Protein AF-A0AAV7JUZ9-F1 (afdb_monomer)

Mean predicted aligned error: 3.96 Å

Radius of gyration: 12.66 Å; Cα contacts (8 Å, |Δi|>4): 46; chains: 1; bounding box: 30×21×38 Å

Organism: NCBI:txid111878

Foldseek 3Di:
DVVLLVVCCVVQVVQAPCNVLLVVCVVPPVVDDDDPQCSVCVVVCRNPADPQSPPDDPVDPHDVSVVVSNVSVNVVDPDPPDD

Solvent-accessible surface area (backbone atoms only — not comparable to full-atom values): 5266 Å² total; per-residue (Å²): 93,69,68,57,53,57,54,43,52,71,70,35,53,91,64,21,92,57,40,69,59,52,52,48,44,46,69,74,66,64,73,56,80,76,54,69,65,48,64,64,46,49,60,59,48,43,72,69,58,46,102,79,48,78,78,65,60,89,89,48,94,68,46,68,74,56,53,57,45,50,56,59,46,59,75,70,46,82,76,81,77,76,129

InterPro domains:
  IPR005176 Potentiating neddylation domain [PF03556] (1-72)
  IPR005176 Potentiating neddylation domain [PS51229] (1-74)
  IPR014764 Defective-in-cullin neddylation protein [PTHR12281] (1-76)
  IPR042460 DCN1-like, PONY binding domain [G3DSA:1.10.238.200] (1-82)

Sequence (83 aa):
MEMAIAYWQIILRPRFKFYDLWVEYIQNHHKKPIPRDTWNLLLDFSIQIDDNMSNYDEEGAWPVLIDEFVEFALEKLPKKTLP

pLDDT: mean 91.11, std 9.93, range [46.56, 97.25]

Structure (mmCIF, N/CA/C/O backbone):
data_AF-A0AAV7JUZ9-F1
#
_entry.id   AF-A0AAV7JUZ9-F1
#
loop_
_atom_site.group_PDB
_atom_site.id
_atom_site.type_symbol
_atom_site.label_atom_id
_atom_site.label_alt_id
_atom_site.label_comp_id
_atom_site.label_asym_id
_atom_site.label_entity_id
_atom_site.label_seq_id
_atom_site.pdbx_PDB_ins_code
_atom_site.Cartn_x
_atom_site.Cartn_y
_atom_site.Cartn_z
_atom_site.occupancy
_atom_site.B_iso_or_equiv
_atom_site.auth_seq_id
_atom_site.auth_comp_id
_atom_site.auth_asym_id
_atom_site.auth_atom_id
_atom_site.pdbx_PDB_model_num
ATOM 1 N N . MET A 1 1 ? 4.005 2.506 -14.178 1.00 82.81 1 MET A N 1
ATOM 2 C CA . MET A 1 1 ? 2.900 2.765 -13.232 1.00 82.81 1 MET A CA 1
ATOM 3 C C . MET A 1 1 ? 1.604 2.154 -13.744 1.00 82.81 1 MET A C 1
ATOM 5 O O . MET A 1 1 ? 1.104 1.248 -13.100 1.00 82.81 1 MET A O 1
ATOM 9 N N . GLU A 1 2 ? 1.130 2.533 -14.933 1.00 86.69 2 GLU A N 1
ATOM 10 C CA . GLU A 1 2 ? -0.095 1.976 -15.543 1.00 86.69 2 GLU A CA 1
ATOM 11 C C . GLU A 1 2 ? -0.095 0.444 -15.649 1.00 86.69 2 GLU A C 1
ATOM 13 O O . GLU A 1 2 ? -1.042 -0.200 -15.212 1.00 86.69 2 GLU A O 1
ATOM 18 N N . MET A 1 3 ? 1.007 -0.154 -16.120 1.00 91.56 3 MET A N 1
ATOM 19 C CA . MET A 1 3 ? 1.140 -1.617 -16.169 1.00 91.56 3 MET A CA 1
ATOM 20 C C . MET A 1 3 ? 1.013 -2.272 -14.788 1.00 91.56 3 MET A C 1
ATOM 22 O O . MET A 1 3 ? 0.353 -3.296 -14.656 1.00 91.56 3 MET A O 1
ATOM 26 N N . ALA A 1 4 ? 1.616 -1.677 -13.753 1.00 91.50 4 ALA A N 1
ATOM 27 C CA . ALA A 1 4 ? 1.534 -2.203 -12.392 1.00 91.50 4 ALA A CA 1
ATOM 28 C C . ALA A 1 4 ? 0.083 -2.180 -11.881 1.00 91.50 4 ALA A C 1
ATOM 30 O O . ALA A 1 4 ? -0.404 -3.184 -11.369 1.00 91.50 4 ALA A O 1
ATOM 31 N N . ILE A 1 5 ? -0.630 -1.074 -12.117 1.00 92.94 5 ILE A N 1
ATOM 32 C CA . ILE A 1 5 ? -2.049 -0.927 -11.765 1.00 92.94 5 ILE A CA 1
ATOM 33 C C . ILE A 1 5 ? -2.906 -1.967 -12.495 1.00 92.94 5 ILE A C 1
ATOM 35 O O . ILE A 1 5 ? -3.730 -2.612 -11.850 1.00 92.94 5 ILE A O 1
ATOM 39 N N . ALA A 1 6 ? -2.683 -2.183 -13.795 1.00 94.31 6 ALA A N 1
ATOM 40 C CA . ALA A 1 6 ? -3.422 -3.171 -14.583 1.00 94.31 6 ALA A CA 1
ATOM 41 C C . ALA A 1 6 ? -3.233 -4.605 -14.056 1.00 94.31 6 ALA A C 1
ATOM 43 O O . ALA A 1 6 ? -4.203 -5.346 -13.901 1.00 94.31 6 ALA A O 1
ATOM 44 N N . TYR A 1 7 ? -2.004 -4.997 -13.716 1.00 94.62 7 TYR A N 1
ATOM 45 C CA . TYR A 1 7 ? -1.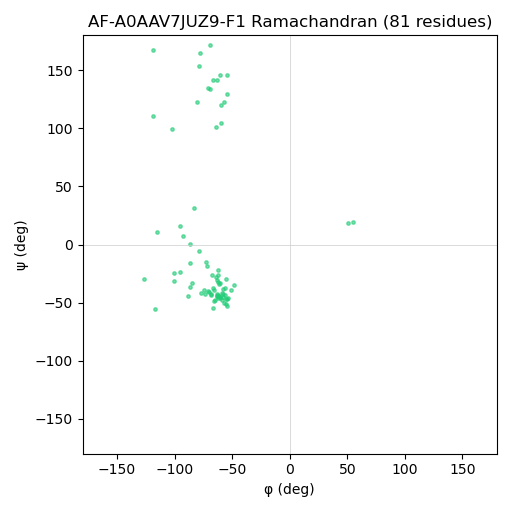743 -6.317 -13.136 1.00 94.62 7 TYR A CA 1
ATOM 46 C C . TYR A 1 7 ? -2.323 -6.458 -11.722 1.00 94.62 7 TYR A C 1
ATOM 48 O O . TYR A 1 7 ? -2.955 -7.470 -11.413 1.00 94.62 7 TYR A O 1
ATOM 56 N N . TRP A 1 8 ? -2.181 -5.441 -10.869 1.00 95.62 8 TRP A N 1
ATOM 57 C CA . TRP A 1 8 ? -2.816 -5.447 -9.550 1.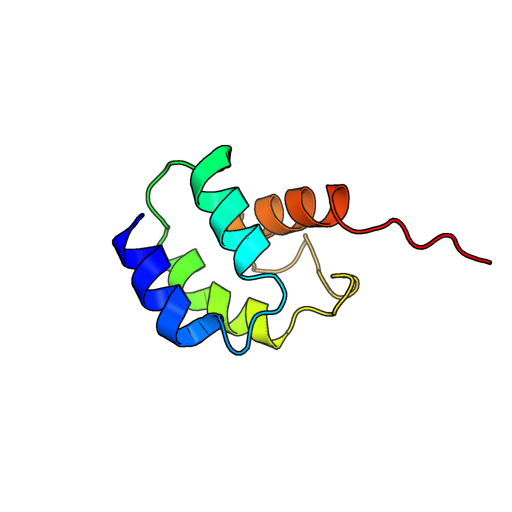00 95.62 8 TRP A CA 1
ATOM 58 C C . TRP A 1 8 ? -4.341 -5.459 -9.637 1.00 95.62 8 TRP A C 1
ATOM 60 O O . TRP A 1 8 ? -4.981 -6.070 -8.788 1.00 95.62 8 TRP A O 1
ATOM 70 N N . GLN A 1 9 ? -4.941 -4.868 -10.671 1.00 94.75 9 GLN A N 1
ATOM 71 C CA . GLN A 1 9 ? -6.385 -4.950 -10.890 1.00 94.75 9 GLN A CA 1
ATOM 72 C C . GLN A 1 9 ? -6.854 -6.399 -11.021 1.00 94.75 9 GLN A C 1
ATOM 74 O O . GLN A 1 9 ? -7.914 -6.756 -10.518 1.00 94.75 9 GLN A O 1
ATOM 79 N N . ILE A 1 10 ? -6.065 -7.240 -11.684 1.00 94.31 10 ILE A N 1
ATOM 80 C CA . ILE A 1 10 ? -6.397 -8.651 -11.883 1.00 94.31 10 ILE A CA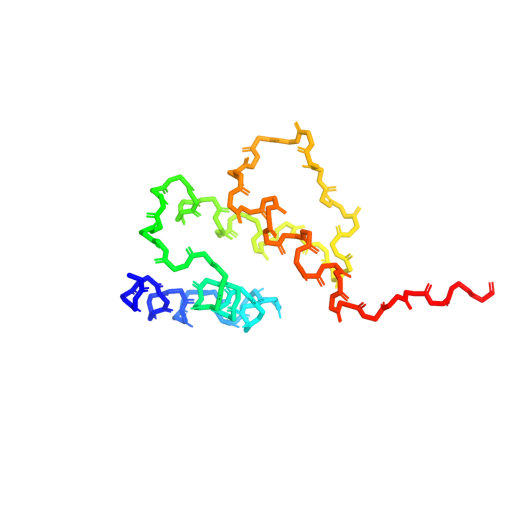 1
ATOM 81 C C . ILE A 1 10 ? -6.210 -9.434 -10.577 1.00 94.31 10 ILE A C 1
ATOM 83 O O . ILE A 1 10 ? -7.038 -10.274 -10.230 1.00 94.31 10 ILE A O 1
ATOM 87 N N . ILE A 1 11 ? -5.124 -9.168 -9.848 1.00 93.19 11 ILE A N 1
ATOM 88 C CA . ILE A 1 11 ? -4.692 -10.003 -8.715 1.00 93.19 11 ILE A CA 1
ATOM 89 C C . ILE A 1 11 ? -5.328 -9.564 -7.387 1.00 93.19 11 ILE A C 1
ATOM 91 O O . ILE A 1 11 ? -5.765 -10.414 -6.603 1.00 93.19 11 ILE A O 1
ATOM 95 N N . LEU A 1 12 ? -5.355 -8.253 -7.135 1.00 94.75 12 LEU A N 1
ATOM 96 C CA . LEU A 1 12 ? -5.675 -7.645 -5.842 1.00 94.75 12 LEU A CA 1
ATOM 97 C C . LEU A 1 12 ? -7.103 -7.125 -5.758 1.00 94.75 12 LEU A C 1
ATOM 99 O O . LEU A 1 12 ? -7.680 -7.198 -4.683 1.00 94.75 12 LEU A O 1
ATOM 103 N N . ARG A 1 13 ? -7.720 -6.663 -6.852 1.00 91.88 13 ARG A N 1
ATOM 104 C CA . ARG A 1 13 ? -9.085 -6.108 -6.797 1.00 91.88 13 ARG A CA 1
ATOM 105 C C . ARG A 1 13 ? -10.127 -7.001 -6.097 1.00 91.88 13 ARG A C 1
ATOM 107 O O . ARG A 1 13 ? -10.934 -6.449 -5.359 1.00 91.88 13 ARG A O 1
ATOM 114 N N . PRO A 1 14 ? -10.138 -8.342 -6.252 1.00 91.25 14 PRO A N 1
ATOM 115 C CA . PRO A 1 14 ? -11.111 -9.175 -5.542 1.00 91.25 14 PRO A CA 1
ATOM 116 C C . PRO A 1 14 ? -10.761 -9.453 -4.068 1.00 91.25 14 PRO A C 1
ATOM 118 O O . PRO A 1 14 ? -11.544 -10.107 -3.387 1.00 91.25 14 PRO A O 1
ATOM 121 N N . ARG A 1 15 ? -9.587 -9.032 -3.580 1.00 88.88 15 ARG A N 1
ATOM 122 C CA . ARG A 1 15 ? -9.034 -9.430 -2.267 1.00 88.88 15 ARG A CA 1
ATOM 123 C C . ARG A 1 15 ? -8.646 -8.254 -1.382 1.00 88.88 15 ARG A C 1
ATOM 125 O O . ARG A 1 15 ? -8.683 -8.358 -0.165 1.00 88.88 15 ARG A O 1
ATOM 132 N N . PHE A 1 16 ? -8.262 -7.146 -1.997 1.00 94.56 16 PHE A N 1
ATOM 133 C CA . PHE A 1 16 ? -7.723 -5.984 -1.328 1.00 94.56 16 PHE A CA 1
ATOM 134 C C . PHE A 1 16 ? -8.798 -4.907 -1.233 1.00 94.56 16 PHE A C 1
ATOM 136 O O . PHE A 1 16 ? -9.047 -4.166 -2.182 1.00 94.56 16 PHE A O 1
ATOM 143 N N . LYS A 1 17 ? -9.437 -4.811 -0.069 1.00 92.62 17 LYS A N 1
ATOM 144 C CA . LYS A 1 17 ? -10.511 -3.841 0.209 1.00 92.62 17 LYS A CA 1
ATOM 145 C C . LYS A 1 17 ? -10.119 -2.382 -0.037 1.00 92.62 17 LYS A C 1
ATOM 147 O O . LYS A 1 17 ? -10.964 -1.581 -0.418 1.00 92.62 17 LYS A O 1
ATOM 152 N N . PHE A 1 18 ? -8.840 -2.049 0.131 1.00 96.25 18 PHE A N 1
ATOM 153 C CA . PHE A 1 18 ? -8.317 -0.704 -0.100 1.00 96.25 18 PHE A CA 1
ATOM 154 C C . PHE A 1 18 ? -7.711 -0.528 -1.497 1.00 96.25 18 PHE A C 1
ATOM 156 O O . PHE A 1 18 ? -6.990 0.438 -1.725 1.00 96.25 18 PHE A O 1
ATOM 163 N N . TYR A 1 19 ? -7.991 -1.434 -2.441 1.00 96.50 19 TYR A N 1
ATOM 164 C CA . TYR A 1 19 ? -7.435 -1.378 -3.794 1.00 96.50 19 TYR A CA 1
ATOM 165 C C . TYR A 1 19 ? -7.700 -0.037 -4.486 1.00 96.50 19 TYR A C 1
ATOM 167 O O . TYR A 1 19 ? -6.774 0.551 -5.038 1.00 96.50 19 TYR A O 1
ATOM 175 N N . ASP A 1 20 ? -8.932 0.475 -4.430 1.00 95.50 20 ASP A N 1
ATOM 176 C CA . ASP A 1 20 ? -9.264 1.738 -5.098 1.00 95.50 20 ASP A CA 1
ATOM 177 C C . ASP A 1 20 ? -8.533 2.932 -4.449 1.00 95.50 20 ASP A C 1
ATOM 179 O O . ASP A 1 20 ? -8.024 3.796 -5.162 1.00 95.50 20 ASP A O 1
ATOM 183 N N . LEU A 1 21 ? -8.377 2.937 -3.115 1.00 96.06 21 LEU A N 1
ATOM 184 C CA . LEU A 1 21 ? -7.567 3.934 -2.396 1.00 96.06 21 LEU A CA 1
ATOM 185 C C . LEU A 1 21 ? -6.077 3.817 -2.735 1.00 96.06 21 LEU A C 1
ATOM 187 O O . LEU A 1 21 ? -5.403 4.829 -2.898 1.00 96.06 21 LEU A O 1
ATOM 191 N N . TRP A 1 22 ? -5.560 2.595 -2.874 1.00 96.44 22 TRP A N 1
ATOM 192 C CA . TRP A 1 22 ? -4.180 2.350 -3.292 1.00 96.44 22 TRP A CA 1
ATOM 193 C C . TRP A 1 22 ? -3.922 2.891 -4.697 1.00 96.44 22 TRP A C 1
ATOM 195 O O . TRP A 1 22 ? -2.930 3.578 -4.932 1.00 96.44 22 TRP A O 1
ATOM 205 N N . VAL A 1 23 ? -4.830 2.627 -5.640 1.00 95.50 23 VAL A N 1
ATOM 206 C CA . VAL A 1 23 ? -4.729 3.168 -7.000 1.00 95.50 23 VAL A CA 1
ATOM 207 C C . VAL A 1 23 ? -4.784 4.694 -6.978 1.00 95.50 23 VAL A C 1
ATOM 209 O O . VAL A 1 23 ? -3.959 5.327 -7.640 1.00 95.50 23 VAL A O 1
ATOM 212 N N . GLU A 1 24 ? -5.686 5.281 -6.186 1.00 95.38 24 GLU A N 1
ATOM 213 C CA . GLU A 1 24 ? -5.765 6.732 -5.999 1.00 95.38 24 GLU A CA 1
ATOM 214 C C . GLU A 1 24 ? -4.434 7.303 -5.488 1.00 95.38 24 GLU A C 1
ATOM 216 O O . GLU A 1 24 ? -3.894 8.237 -6.084 1.00 95.38 24 GLU A O 1
ATOM 221 N N . TYR A 1 25 ? -3.872 6.713 -4.432 1.00 95.44 25 TYR A N 1
ATOM 222 C CA . TYR A 1 25 ? -2.601 7.121 -3.839 1.00 95.44 25 TYR A CA 1
ATOM 223 C C . TYR A 1 25 ? -1.448 7.060 -4.853 1.00 95.44 25 TYR A C 1
ATOM 225 O O . TYR A 1 25 ? -0.710 8.033 -5.042 1.00 95.44 25 TYR A O 1
ATOM 233 N N . ILE A 1 26 ? -1.325 5.953 -5.588 1.00 94.69 26 ILE A N 1
ATOM 234 C CA . ILE A 1 26 ? -0.262 5.782 -6.584 1.00 94.69 26 ILE A CA 1
ATOM 235 C C . ILE A 1 26 ? -0.378 6.811 -7.717 1.00 94.69 26 ILE A C 1
ATOM 237 O O . ILE A 1 26 ? 0.634 7.384 -8.136 1.00 94.69 26 ILE A O 1
ATOM 241 N N . GLN A 1 27 ? -1.592 7.066 -8.209 1.00 93.00 27 GLN A N 1
ATOM 242 C CA . GLN A 1 27 ? -1.833 7.988 -9.323 1.00 93.00 27 GLN A CA 1
ATOM 243 C C . GLN A 1 27 ? -1.706 9.461 -8.917 1.00 93.00 27 GLN A C 1
ATOM 245 O O . GLN A 1 27 ? -1.164 10.268 -9.680 1.00 93.00 27 GLN A O 1
ATOM 250 N N . ASN A 1 28 ? -2.180 9.824 -7.725 1.00 91.56 28 ASN A N 1
ATOM 251 C CA . ASN A 1 28 ? -2.312 11.220 -7.317 1.00 91.56 28 ASN A CA 1
ATOM 252 C C . ASN A 1 28 ? -1.181 11.706 -6.410 1.00 91.56 28 ASN A C 1
ATOM 254 O O . ASN A 1 28 ? -0.928 12.915 -6.395 1.00 91.56 28 ASN A O 1
ATOM 258 N N . HIS A 1 29 ? -0.495 10.820 -5.682 1.00 87.56 29 HIS A N 1
ATOM 259 C CA . HIS A 1 29 ? 0.512 11.198 -4.682 1.00 87.56 29 HIS A CA 1
ATOM 260 C C . HIS A 1 29 ? 1.911 10.688 -5.032 1.00 87.56 29 HIS A C 1
ATOM 262 O O . HIS A 1 29 ? 2.810 11.509 -5.206 1.00 87.56 29 HIS A O 1
ATOM 268 N N . HIS A 1 30 ? 2.098 9.380 -5.245 1.00 86.75 30 HIS A N 1
ATOM 269 C CA . HIS A 1 30 ? 3.438 8.821 -5.502 1.00 86.75 30 HIS A CA 1
ATOM 270 C C . HIS A 1 30 ? 4.042 9.282 -6.837 1.00 86.75 30 HIS A C 1
ATOM 272 O O . HIS A 1 30 ? 5.159 9.799 -6.875 1.00 86.75 30 HIS A O 1
ATOM 278 N N . LYS A 1 31 ? 3.321 9.086 -7.956 1.00 84.19 31 LYS A N 1
ATOM 279 C CA . LYS A 1 31 ? 3.709 9.490 -9.334 1.00 84.19 31 LYS A CA 1
ATOM 280 C C . LYS 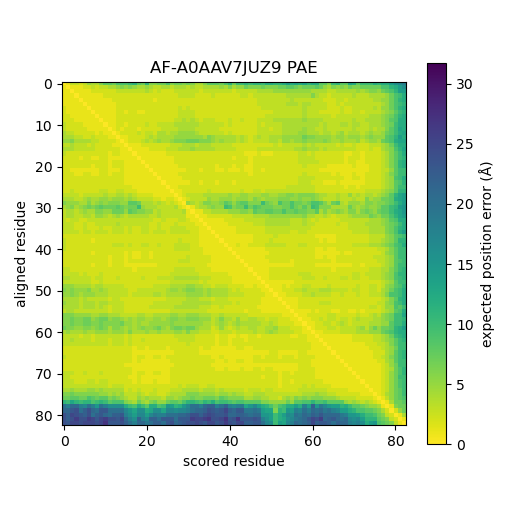A 1 31 ? 5.119 9.069 -9.793 1.00 84.19 31 LYS A C 1
ATOM 282 O O . LYS A 1 31 ? 5.647 9.609 -10.766 1.00 84.19 31 LYS A O 1
ATOM 287 N N . LYS A 1 32 ? 5.733 8.088 -9.132 1.00 88.56 32 LYS A N 1
ATOM 288 C CA . LYS A 1 32 ? 7.077 7.560 -9.416 1.00 88.56 32 LYS A CA 1
ATOM 289 C C . LYS A 1 32 ? 7.004 6.067 -9.780 1.00 88.56 32 LYS A C 1
ATOM 291 O O . LYS A 1 32 ? 5.958 5.432 -9.613 1.00 88.56 32 LYS A O 1
ATOM 296 N N . PRO A 1 33 ? 8.087 5.470 -10.313 1.00 90.38 33 PRO A N 1
ATOM 297 C CA . PRO A 1 33 ? 8.159 4.024 -10.509 1.00 90.38 33 PRO A CA 1
ATOM 298 C C . PRO A 1 33 ? 7.876 3.253 -9.212 1.00 90.38 33 PRO A C 1
ATOM 300 O O . PRO A 1 33 ? 8.228 3.703 -8.124 1.00 90.38 33 PRO A O 1
ATOM 303 N N . ILE A 1 34 ? 7.246 2.084 -9.341 1.00 93.69 34 ILE A N 1
ATOM 304 C CA . ILE A 1 34 ? 6.985 1.192 -8.209 1.00 93.69 34 ILE A CA 1
ATOM 305 C C . ILE A 1 34 ? 8.264 0.396 -7.913 1.00 93.69 34 ILE A C 1
ATOM 307 O O . ILE A 1 34 ? 8.748 -0.296 -8.817 1.00 93.69 34 ILE A O 1
ATOM 311 N N . PRO A 1 35 ? 8.820 0.468 -6.691 1.00 94.00 35 PRO A N 1
ATOM 312 C CA . PRO A 1 35 ? 9.932 -0.384 -6.290 1.00 94.00 35 PRO A CA 1
ATOM 313 C C . PRO A 1 35 ? 9.551 -1.869 -6.341 1.00 94.00 35 PRO A C 1
ATOM 315 O O . PRO A 1 35 ? 8.421 -2.246 -6.029 1.00 94.00 35 PRO A O 1
ATOM 318 N N . ARG A 1 36 ? 10.510 -2.736 -6.695 1.00 93.69 36 ARG A N 1
ATOM 319 C CA . ARG A 1 36 ? 10.299 -4.198 -6.722 1.00 93.69 36 ARG A CA 1
ATOM 320 C C . ARG A 1 36 ? 9.830 -4.734 -5.367 1.00 93.69 36 ARG A C 1
ATOM 322 O O . ARG A 1 36 ? 9.002 -5.632 -5.326 1.00 93.69 36 ARG A O 1
ATOM 329 N N . ASP A 1 37 ? 10.366 -4.180 -4.289 1.00 96.00 37 ASP A N 1
ATOM 330 C CA . ASP A 1 37 ? 10.041 -4.600 -2.931 1.00 96.00 37 ASP A CA 1
ATOM 331 C C . ASP A 1 37 ? 8.568 -4.327 -2.582 1.00 96.00 37 ASP A C 1
ATOM 333 O O . ASP A 1 37 ? 7.839 -5.247 -2.224 1.00 96.00 37 ASP A O 1
ATOM 337 N N . THR A 1 38 ? 8.070 -3.115 -2.868 1.00 96.25 38 THR A N 1
ATOM 338 C CA . THR A 1 38 ? 6.637 -2.783 -2.765 1.00 96.25 38 THR A CA 1
ATOM 339 C C . THR A 1 38 ? 5.774 -3.707 -3.610 1.00 96.25 38 THR A C 1
ATOM 341 O O . THR A 1 38 ? 4.735 -4.169 -3.153 1.00 96.25 38 THR A O 1
ATOM 344 N N . TRP A 1 39 ? 6.194 -4.004 -4.842 1.00 95.44 39 TRP A N 1
ATOM 345 C CA . TRP A 1 39 ? 5.458 -4.934 -5.693 1.00 95.44 39 TRP A CA 1
ATOM 346 C C . TRP A 1 39 ? 5.301 -6.316 -5.049 1.00 95.44 39 TRP A C 1
ATOM 348 O O . TRP A 1 39 ? 4.206 -6.878 -5.082 1.00 95.44 39 TRP A O 1
ATOM 358 N N . ASN A 1 40 ? 6.381 -6.848 -4.476 1.00 94.62 40 ASN A N 1
ATOM 359 C CA . ASN A 1 40 ? 6.390 -8.169 -3.857 1.00 94.62 40 ASN A CA 1
ATOM 360 C C . ASN A 1 40 ? 5.541 -8.205 -2.581 1.00 94.62 40 ASN A C 1
ATOM 362 O O . ASN A 1 40 ? 4.765 -9.138 -2.407 1.00 94.62 40 ASN A O 1
ATOM 366 N N . LEU A 1 41 ? 5.659 -7.183 -1.731 1.00 96.62 41 LEU A N 1
ATOM 367 C CA . LEU A 1 41 ? 5.050 -7.163 -0.400 1.00 96.62 41 LEU A CA 1
ATOM 368 C C . LEU A 1 41 ? 3.603 -6.655 -0.375 1.00 96.62 41 LEU A C 1
ATOM 370 O O . LEU A 1 41 ? 2.883 -6.917 0.585 1.00 96.62 41 LEU A O 1
ATOM 374 N N . LEU A 1 42 ? 3.120 -5.985 -1.429 1.00 96.62 42 LEU A N 1
ATOM 375 C CA . LEU A 1 42 ? 1.743 -5.476 -1.458 1.00 96.62 42 LEU A CA 1
ATOM 376 C C . LEU A 1 42 ? 0.693 -6.596 -1.369 1.00 96.62 42 LEU A C 1
ATOM 378 O O . LEU A 1 42 ? -0.382 -6.387 -0.808 1.00 96.62 42 LEU A O 1
ATOM 382 N N . LEU A 1 43 ? 0.984 -7.784 -1.912 1.00 95.31 43 LEU A N 1
ATOM 383 C CA . LEU A 1 43 ? 0.077 -8.925 -1.790 1.00 95.31 43 LEU A CA 1
ATOM 384 C C . LEU A 1 43 ? -0.038 -9.375 -0.330 1.00 95.31 43 LEU A C 1
ATOM 386 O O . LEU A 1 43 ? -1.156 -9.524 0.161 1.00 95.31 43 LEU A O 1
ATOM 390 N N . ASP A 1 44 ? 1.090 -9.541 0.359 1.00 95.69 44 ASP A N 1
ATOM 391 C CA . ASP A 1 44 ? 1.115 -9.916 1.773 1.00 95.69 44 ASP A CA 1
ATOM 392 C C . ASP A 1 44 ? 0.397 -8.872 2.629 1.00 95.69 44 ASP A C 1
ATOM 394 O O . ASP A 1 44 ? -0.481 -9.222 3.420 1.00 95.69 44 ASP A O 1
ATOM 398 N N . PHE A 1 45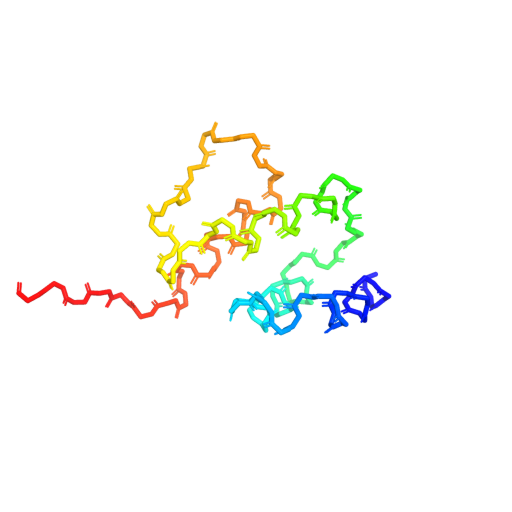 ? 0.679 -7.589 2.390 1.00 96.50 45 PHE A N 1
ATOM 399 C CA . PHE A 1 45 ? -0.020 -6.481 3.034 1.00 96.50 45 PHE A CA 1
ATOM 400 C C . PHE A 1 45 ? -1.536 -6.567 2.814 1.00 96.50 45 PHE A C 1
ATOM 402 O O . PHE A 1 45 ? -2.309 -6.479 3.765 1.00 96.50 45 PHE A O 1
ATOM 409 N N . SER A 1 46 ? -1.980 -6.809 1.575 1.00 95.81 46 SER A N 1
ATOM 410 C CA . SER A 1 46 ? -3.409 -6.858 1.238 1.00 95.81 46 SER A CA 1
ATOM 411 C C . SER A 1 46 ? -4.188 -7.966 1.946 1.00 95.81 46 SER A C 1
ATOM 413 O O . SER A 1 46 ? -5.398 -7.835 2.125 1.00 95.81 46 SER A O 1
ATOM 415 N N . ILE A 1 47 ? -3.502 -9.049 2.321 1.00 94.31 47 ILE A N 1
ATOM 416 C CA . ILE A 1 47 ? -4.078 -10.201 3.018 1.00 94.31 47 ILE A CA 1
ATOM 417 C C . ILE A 1 47 ? -4.073 -9.972 4.532 1.00 94.31 47 ILE A C 1
ATOM 419 O O . ILE A 1 47 ? -5.001 -10.406 5.209 1.00 94.31 47 ILE A O 1
ATOM 423 N N . GLN A 1 48 ? -3.034 -9.320 5.059 1.00 94.81 48 GLN A N 1
ATOM 424 C CA . GLN A 1 48 ? -2.837 -9.152 6.498 1.00 94.81 48 GLN A CA 1
ATOM 425 C C . GLN A 1 48 ? -3.593 -7.954 7.077 1.00 94.81 48 GLN A C 1
ATOM 427 O O . GLN A 1 48 ? -4.016 -8.025 8.223 1.00 94.81 48 GLN A O 1
ATOM 432 N N . ILE A 1 49 ? -3.764 -6.863 6.327 1.00 96.00 49 ILE A N 1
ATOM 433 C CA . ILE A 1 49 ? -4.294 -5.601 6.863 1.00 96.00 49 ILE A CA 1
ATOM 434 C C . ILE A 1 49 ? -5.782 -5.686 7.251 1.00 96.00 49 ILE A C 1
ATOM 436 O O . ILE A 1 49 ? -6.620 -6.147 6.472 1.00 96.00 49 ILE A O 1
ATOM 440 N N . ASP A 1 50 ? -6.141 -5.172 8.428 1.00 94.25 50 ASP A N 1
ATOM 441 C CA . ASP A 1 50 ? -7.513 -5.125 8.952 1.00 94.25 50 ASP A CA 1
ATOM 442 C C . ASP A 1 50 ? -8.356 -4.007 8.319 1.00 94.25 50 ASP A C 1
ATOM 444 O O . ASP A 1 50 ? -7.858 -3.111 7.637 1.00 94.25 50 ASP A O 1
ATOM 448 N N . ASP A 1 51 ? -9.681 -4.079 8.489 1.00 90.81 51 ASP A N 1
ATOM 449 C CA . ASP A 1 51 ? -10.666 -3.188 7.834 1.00 90.81 51 ASP A CA 1
ATOM 450 C C . ASP A 1 51 ? -10.523 -1.713 8.215 1.00 90.81 51 ASP A C 1
ATOM 452 O O . ASP A 1 51 ? -10.955 -0.820 7.491 1.00 90.81 51 ASP A O 1
ATOM 456 N N . ASN A 1 52 ? -9.898 -1.462 9.353 1.00 90.94 52 ASN A N 1
ATOM 457 C CA . ASN A 1 52 ? -9.588 -0.153 9.906 1.00 90.94 52 ASN A CA 1
ATOM 458 C C . ASN A 1 52 ? -8.073 0.096 9.985 1.00 90.94 52 ASN A C 1
ATOM 460 O O . ASN A 1 52 ? -7.668 1.039 10.657 1.00 90.94 52 ASN A O 1
ATOM 464 N N . MET A 1 53 ? -7.258 -0.770 9.370 1.00 94.06 53 MET A N 1
ATOM 465 C CA . MET A 1 53 ? -5.793 -0.733 9.418 1.00 94.06 53 MET A CA 1
ATOM 466 C C . MET A 1 53 ? -5.197 -0.744 10.841 1.00 94.06 53 MET A C 1
ATOM 468 O O . MET A 1 53 ? -4.044 -0.370 11.020 1.00 94.06 53 MET A O 1
ATOM 472 N N . SER A 1 54 ? -5.943 -1.178 11.871 1.00 93.88 54 SER A N 1
ATOM 473 C CA . SER A 1 54 ? -5.468 -1.085 13.265 1.00 93.88 54 SER A CA 1
ATOM 474 C C . SER A 1 54 ? -4.366 -2.071 13.633 1.00 93.88 54 SER A C 1
ATOM 476 O O . SER A 1 54 ? -3.753 -1.919 14.683 1.00 93.88 54 SER A O 1
ATOM 478 N N . ASN A 1 55 ? -4.150 -3.097 12.814 1.00 95.19 55 ASN A N 1
ATOM 479 C CA . ASN A 1 55 ? -3.060 -4.053 12.981 1.00 95.19 55 ASN A CA 1
ATOM 480 C C . ASN A 1 55 ? -1.801 -3.667 12.188 1.00 95.19 55 ASN A C 1
ATOM 482 O O . ASN A 1 55 ? -0.878 -4.474 12.106 1.00 95.19 55 ASN A O 1
ATOM 486 N N . TYR A 1 56 ? -1.775 -2.477 11.580 1.00 96.38 56 TYR A N 1
ATOM 487 C CA . TYR A 1 56 ? -0.574 -1.965 10.941 1.00 96.38 56 TYR A CA 1
ATOM 488 C C . TYR A 1 56 ? 0.478 -1.579 11.982 1.00 96.38 56 TYR A C 1
ATOM 490 O O . TYR A 1 56 ? 0.155 -0.918 12.968 1.00 96.38 56 TYR A O 1
ATOM 498 N N . ASP A 1 57 ? 1.723 -1.974 11.733 1.00 94.31 57 ASP A N 1
ATOM 499 C CA . ASP A 1 57 ? 2.890 -1.625 12.538 1.00 94.31 57 ASP A CA 1
ATOM 500 C C . ASP A 1 57 ? 3.876 -0.843 11.663 1.00 94.31 57 ASP A C 1
ATOM 502 O O . ASP A 1 57 ? 4.460 -1.406 10.733 1.00 94.31 57 ASP A O 1
ATOM 506 N N . GLU A 1 58 ? 4.022 0.452 11.951 1.00 89.88 58 GLU A N 1
ATOM 507 C CA . GLU A 1 58 ? 4.920 1.375 11.239 1.00 89.88 58 GLU A CA 1
ATOM 508 C C . GLU A 1 58 ? 6.405 1.120 11.541 1.00 89.88 58 GLU A C 1
ATOM 510 O O . GLU A 1 58 ? 7.271 1.524 10.769 1.00 89.88 58 GLU A O 1
ATOM 515 N N . GLU A 1 59 ? 6.721 0.420 12.637 1.00 91.94 59 GLU A N 1
ATOM 516 C CA . GLU A 1 59 ? 8.085 -0.037 12.936 1.00 91.94 59 GLU A CA 1
ATOM 517 C C . GLU A 1 59 ? 8.389 -1.401 12.281 1.00 91.94 59 GLU A C 1
ATOM 519 O O . GLU A 1 59 ? 9.493 -1.944 12.413 1.00 91.94 59 GLU A O 1
ATOM 524 N N . GLY A 1 60 ? 7.413 -1.961 11.558 1.00 91.31 60 GLY A N 1
ATOM 525 C CA . GLY A 1 60 ? 7.523 -3.215 10.831 1.00 91.31 60 GLY A CA 1
ATOM 526 C C . GLY A 1 60 ? 8.457 -3.145 9.617 1.00 91.31 60 GLY A C 1
ATOM 527 O O . GLY A 1 60 ? 8.912 -2.096 9.176 1.00 91.31 60 GLY A O 1
ATOM 528 N N . ALA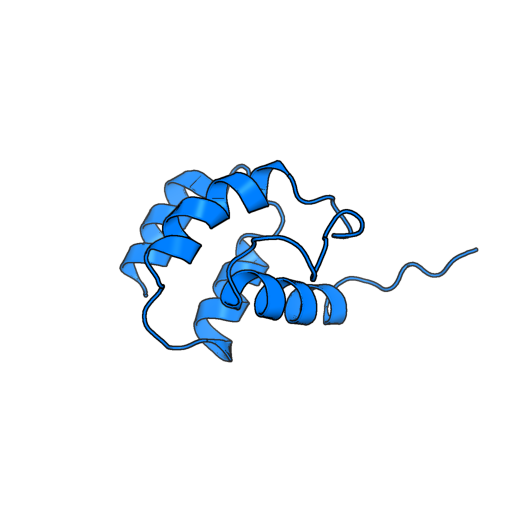 A 1 61 ? 8.731 -4.304 9.014 1.00 94.62 61 ALA A N 1
ATOM 529 C CA . ALA A 1 61 ? 9.599 -4.413 7.836 1.00 94.62 61 ALA A CA 1
ATOM 530 C C . ALA A 1 61 ? 8.867 -4.128 6.507 1.00 94.62 61 ALA A C 1
ATOM 532 O O . ALA A 1 61 ? 9.186 -4.737 5.481 1.00 94.62 61 ALA A O 1
ATOM 533 N N . TRP A 1 62 ? 7.855 -3.258 6.520 1.00 96.81 62 TRP A N 1
ATOM 534 C CA . TRP A 1 62 ? 7.140 -2.882 5.305 1.00 96.81 62 TRP A CA 1
ATOM 535 C C . TRP A 1 62 ? 7.943 -1.851 4.494 1.00 96.81 62 TRP A C 1
ATOM 537 O O . TRP A 1 62 ? 8.770 -1.116 5.031 1.00 96.81 62 TRP A O 1
ATOM 547 N N . PRO A 1 63 ? 7.753 -1.793 3.166 1.00 96.44 63 PRO A N 1
ATOM 548 C CA . PRO A 1 63 ? 8.327 -0.735 2.351 1.00 96.44 63 PRO A CA 1
ATOM 549 C C . PRO A 1 63 ? 7.751 0.623 2.755 1.00 96.44 63 PRO A C 1
ATOM 551 O O . PRO A 1 63 ? 6.536 0.740 2.867 1.00 96.44 63 PRO A O 1
ATOM 554 N N . VAL A 1 64 ? 8.586 1.668 2.756 1.00 94.56 64 VAL A N 1
ATOM 555 C CA . VAL A 1 64 ? 8.175 3.067 3.021 1.00 94.56 64 VAL A CA 1
ATOM 556 C C . VAL A 1 64 ? 6.947 3.501 2.210 1.00 94.56 64 VAL A C 1
ATOM 558 O O . VAL A 1 64 ? 6.095 4.239 2.682 1.00 94.56 64 VAL A O 1
ATOM 561 N N . LEU A 1 65 ? 6.809 3.005 0.977 1.00 95.81 65 LEU A N 1
ATOM 562 C CA . LEU A 1 65 ? 5.661 3.324 0.125 1.00 95.81 65 LEU A CA 1
ATOM 563 C C . LEU A 1 65 ? 4.328 2.744 0.646 1.00 95.81 65 LEU A C 1
ATOM 565 O O . LEU A 1 65 ? 3.262 3.258 0.317 1.00 95.81 65 LEU A O 1
ATOM 569 N N . ILE A 1 66 ? 4.378 1.648 1.405 1.00 97.25 66 ILE A N 1
ATOM 570 C CA . ILE A 1 66 ? 3.221 1.095 2.115 1.00 97.25 66 ILE A CA 1
ATOM 571 C C . ILE A 1 66 ? 2.951 1.926 3.373 1.00 97.25 66 ILE A C 1
ATOM 573 O O . ILE A 1 66 ? 1.791 2.268 3.583 1.00 97.25 66 ILE A O 1
ATOM 577 N N . ASP A 1 67 ? 3.982 2.336 4.123 1.00 96.38 67 ASP A N 1
ATOM 578 C CA . ASP A 1 67 ? 3.827 3.237 5.281 1.00 96.38 67 ASP A CA 1
ATOM 579 C C . ASP A 1 67 ? 3.097 4.529 4.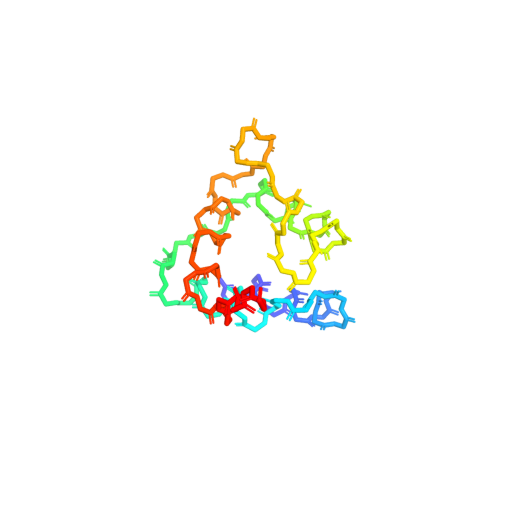888 1.00 96.38 67 ASP A C 1
ATOM 581 O O . ASP A 1 67 ? 2.042 4.856 5.433 1.00 96.38 67 ASP A O 1
ATOM 585 N N . GLU A 1 68 ? 3.595 5.211 3.853 1.00 95.88 68 GLU A N 1
ATOM 586 C CA . GLU A 1 68 ? 3.001 6.445 3.325 1.00 95.88 68 GLU A CA 1
ATOM 587 C C . GLU A 1 68 ? 1.561 6.232 2.819 1.00 95.88 68 GLU A C 1
ATOM 589 O O . GLU A 1 68 ? 0.712 7.122 2.910 1.00 95.88 68 GLU A O 1
ATOM 594 N N . PHE A 1 69 ? 1.258 5.048 2.276 1.00 96.81 69 PHE A N 1
ATOM 595 C CA . PHE A 1 69 ? -0.101 4.708 1.867 1.00 96.81 69 PHE A CA 1
ATOM 596 C C . PHE A 1 69 ? -1.037 4.520 3.064 1.00 96.81 69 PHE A C 1
ATOM 598 O O . PHE A 1 69 ? -2.189 4.955 2.995 1.00 96.81 69 PHE A O 1
ATOM 605 N N . VAL A 1 70 ? -0.582 3.868 4.136 1.00 96.38 70 VAL A N 1
ATOM 606 C CA . VAL A 1 70 ? -1.396 3.679 5.343 1.00 96.38 70 VAL A CA 1
ATOM 607 C C . VAL A 1 70 ? -1.716 5.024 5.979 1.00 96.38 70 VAL A C 1
ATOM 609 O O . VAL A 1 70 ? -2.881 5.270 6.291 1.00 96.38 70 VAL A O 1
ATOM 612 N N . GLU A 1 71 ? -0.735 5.921 6.083 1.00 95.12 71 GLU A N 1
ATOM 613 C CA . GLU A 1 71 ? -0.952 7.292 6.560 1.00 95.12 71 GLU A CA 1
ATOM 614 C C . GLU A 1 71 ? -2.029 8.002 5.721 1.00 95.12 71 GLU A C 1
ATOM 616 O O . GLU A 1 71 ? -3.046 8.452 6.254 1.00 95.12 71 GLU A O 1
ATOM 621 N N . PHE A 1 72 ? -1.885 7.986 4.391 1.00 95.50 72 PHE A N 1
ATOM 622 C CA . PHE A 1 72 ? -2.872 8.550 3.465 1.00 95.50 72 PHE A CA 1
ATOM 623 C C . PHE A 1 72 ? -4.274 7.934 3.618 1.00 95.50 72 PHE A C 1
ATOM 625 O O . PHE A 1 72 ? -5.291 8.632 3.558 1.00 95.50 72 PHE A O 1
ATOM 632 N N . ALA A 1 73 ? -4.359 6.615 3.778 1.00 95.50 73 ALA A N 1
ATOM 633 C CA . ALA A 1 73 ? -5.632 5.921 3.883 1.00 95.50 73 ALA A CA 1
ATOM 634 C C . ALA A 1 73 ? -6.328 6.210 5.220 1.00 95.50 73 ALA A C 1
ATOM 636 O O . ALA A 1 73 ? -7.541 6.436 5.233 1.00 95.50 73 ALA A O 1
ATOM 637 N N . LEU A 1 74 ? -5.583 6.267 6.328 1.00 93.50 74 LEU A N 1
ATOM 638 C CA . LEU A 1 74 ? -6.109 6.587 7.658 1.00 93.50 74 LEU A CA 1
ATOM 639 C C . LEU A 1 74 ? -6.728 7.988 7.724 1.00 93.50 74 LEU A C 1
ATOM 641 O O . LEU A 1 74 ? -7.743 8.166 8.398 1.00 93.50 74 LEU A O 1
ATOM 645 N N . GLU A 1 75 ? -6.191 8.966 6.989 1.00 91.88 75 GLU A N 1
ATOM 646 C CA . GLU A 1 75 ? -6.793 10.305 6.885 1.00 91.88 75 GLU A CA 1
ATOM 647 C C . GLU A 1 75 ? -8.178 10.295 6.217 1.00 91.88 75 GLU A C 1
ATOM 649 O O . GLU A 1 75 ? -9.019 11.155 6.500 1.00 91.88 75 GLU A O 1
ATOM 654 N N . LYS A 1 76 ? -8.428 9.321 5.335 1.00 89.31 76 LYS A N 1
ATOM 655 C CA . LYS A 1 76 ? -9.669 9.190 4.559 1.00 89.31 76 LYS A CA 1
ATOM 656 C C . LYS A 1 76 ? -10.693 8.262 5.187 1.00 89.31 76 LYS A C 1
ATOM 658 O O . LYS A 1 76 ? -11.884 8.372 4.881 1.00 89.31 76 LYS A O 1
ATOM 663 N N . LEU A 1 77 ? -10.251 7.327 6.022 1.00 86.50 77 LEU A N 1
ATOM 664 C CA . LEU A 1 77 ? -11.155 6.420 6.707 1.00 86.50 77 LEU A CA 1
ATOM 665 C C . LEU A 1 77 ? -12.019 7.194 7.714 1.00 86.50 77 LEU A C 1
ATOM 667 O O . LEU A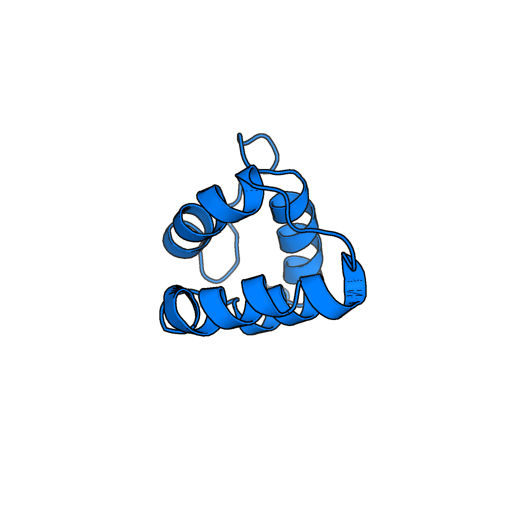 1 77 ? -11.546 8.122 8.376 1.00 86.50 77 LEU A O 1
ATOM 671 N N . PRO A 1 78 ? -13.307 6.833 7.852 1.00 81.19 78 PRO A N 1
ATOM 672 C CA . PRO A 1 78 ? -14.159 7.454 8.848 1.00 81.19 78 PRO A CA 1
ATOM 673 C C . PRO A 1 78 ? -13.556 7.212 10.231 1.00 81.19 78 PRO A C 1
ATOM 675 O O . PRO A 1 78 ? -13.389 6.069 10.661 1.00 81.19 78 PRO A O 1
ATOM 678 N N . LYS A 1 79 ? -13.235 8.301 10.939 1.00 68.75 79 LYS A N 1
ATOM 679 C CA . LYS A 1 79 ? -12.780 8.217 12.326 1.00 68.75 79 LYS A CA 1
ATOM 680 C C . LYS A 1 79 ? -13.861 7.498 13.120 1.00 68.75 79 LYS A C 1
ATOM 682 O O . LYS A 1 79 ? -15.011 7.935 13.128 1.00 68.75 79 LYS A O 1
ATOM 687 N N . LYS A 1 80 ? -13.500 6.396 13.778 1.00 57.69 80 LYS A N 1
ATOM 688 C CA . LYS A 1 80 ? -14.399 5.711 14.707 1.00 57.69 80 LYS A CA 1
ATOM 689 C C . LYS A 1 80 ? -14.750 6.722 15.802 1.00 57.69 80 LYS A C 1
ATOM 691 O O . LYS A 1 80 ? -13.917 7.025 16.652 1.00 57.69 80 LYS A O 1
ATOM 696 N N . THR A 1 81 ? -15.956 7.279 15.769 1.00 50.88 81 THR A N 1
ATOM 697 C CA . THR A 1 81 ? -16.548 7.908 16.946 1.00 50.88 81 THR A CA 1
ATOM 698 C C . THR A 1 81 ? -16.733 6.785 17.954 1.00 50.88 81 THR A C 1
ATOM 700 O O . THR A 1 81 ? -17.612 5.937 17.804 1.00 50.88 81 THR A O 1
ATOM 703 N N . LEU A 1 82 ? -15.817 6.709 18.920 1.00 46.56 82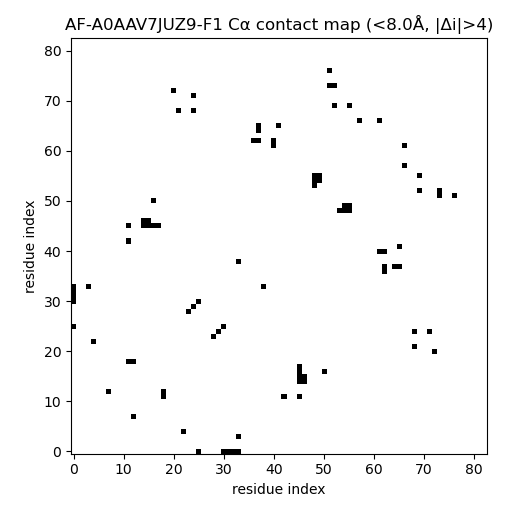 LEU A N 1
ATOM 704 C CA . LEU A 1 82 ? -16.015 5.896 20.112 1.00 46.56 82 LEU A CA 1
ATOM 705 C C . LEU A 1 82 ? -17.355 6.329 20.739 1.00 46.56 82 LEU A C 1
ATOM 707 O O . LEU A 1 82 ? -17.573 7.540 20.853 1.00 46.56 82 LEU A O 1
ATOM 711 N N . PRO A 1 83 ? -18.266 5.391 21.053 1.00 50.47 83 PRO A N 1
ATOM 712 C CA . PRO A 1 83 ? -19.458 5.710 21.830 1.00 50.47 83 PRO A CA 1
ATOM 713 C C . PRO A 1 83 ? -19.097 6.209 23.234 1.00 50.47 83 PRO A C 1
ATOM 715 O O . PRO A 1 83 ? -18.026 5.812 23.752 1.00 50.47 83 PRO A O 1
#

Secondary structure (DSSP, 8-state):
-HHHHHHHHHHTTTT-TTHHHHHHHIIIII-SPPPHHHHHHHHHHHHH--TTSTT--TTSS--HHHHHHHHHHHHHSPP----

Nearest PDB structures (foldseek):
  6xoq-assembly1_A  TM=9.744E-01  e=3.566E-08  Tequatrovirus T4
  6xop-assembly1_A  TM=9.736E-01  e=6.128E-08  Tequatrovirus T4
  6xom-assembly1_A  TM=9.735E-01  e=6.508E-08  Tequatrovirus T4
  5ufi-assembly3_C  TM=9.534E-01  e=5.433E-08  Homo sapiens
  5v83-assembly1_A  TM=9.485E-01  e=1.118E-07  Tequatrovirus T4